Protein AF-A0A645EY05-F1 (afdb_monomer_lite)

Foldseek 3Di:
DQVVVLVVLLVVLCVVLVPVLVVLCVVVVDDDDDDDDDDDPDRDDSVVSNVVNNVVSVVVSVVVVVVVVPD

Organism: NCBI:txid1076179

Radius of gyration: 13.88 Å; chains: 1; bounding box: 40×20×34 Å

InterPro domains:
  IPR000100 Ribonuclease P [PF00825] (2-57)
  IPR014721 Small ribosomal subunit protein uS5 domain 2-type fold, subgroup [G3DSA:3.30.230.10] (1-61)
  IPR020568 Ribosomal protein uS5 domain 2-type superfamily [SSF54211] (2-60)

Structure (mmCIF, N/CA/C/O backbone):
data_AF-A0A645EY05-F1
#
_entry.id   AF-A0A645EY05-F1
#
loop_
_atom_site.group_PDB
_atom_site.id
_atom_site.type_symbol
_atom_site.label_atom_id
_atom_site.label_alt_id
_atom_site.label_comp_id
_atom_site.label_asym_id
_atom_site.label_entity_id
_atom_site.label_seq_id
_atom_site.pdbx_PDB_ins_code
_atom_site.Cartn_x
_atom_site.Cartn_y
_atom_site.Cartn_z
_atom_site.occupancy
_atom_site.B_iso_or_equiv
_atom_site.auth_seq_id
_atom_site.auth_comp_id
_atom_site.auth_asym_id
_atom_site.auth_atom_id
_atom_site.pdbx_PDB_model_num
ATOM 1 N N . MET A 1 1 ? 19.020 -9.662 -9.321 1.00 64.31 1 MET A N 1
ATOM 2 C CA . MET A 1 1 ? 19.038 -8.226 -8.937 1.00 64.31 1 MET A CA 1
ATOM 3 C C . MET A 1 1 ? 17.671 -7.531 -9.034 1.00 64.31 1 MET A C 1
ATOM 5 O O . MET A 1 1 ? 17.339 -6.779 -8.123 1.00 64.31 1 MET A O 1
ATOM 9 N N . GLN A 1 2 ? 16.859 -7.788 -10.067 1.00 72.31 2 GLN A N 1
ATOM 10 C CA . GLN A 1 2 ? 15.615 -7.042 -10.355 1.00 72.31 2 GLN A CA 1
ATOM 11 C C . GLN A 1 2 ? 14.510 -7.188 -9.287 1.00 72.31 2 GLN A C 1
ATOM 13 O O . GLN A 1 2 ? 13.976 -6.192 -8.803 1.00 72.31 2 GLN A O 1
ATOM 18 N N . ARG A 1 3 ? 14.249 -8.404 -8.778 1.00 77.81 3 ARG A N 1
ATOM 19 C CA . ARG A 1 3 ? 13.280 -8.623 -7.679 1.00 77.81 3 ARG A CA 1
ATOM 20 C C . ARG A 1 3 ? 13.600 -7.808 -6.416 1.00 77.81 3 ARG A C 1
ATOM 22 O O . ARG A 1 3 ? 12.695 -7.348 -5.720 1.00 77.81 3 ARG A O 1
ATOM 29 N N . ASN A 1 4 ? 14.886 -7.600 -6.122 1.00 85.94 4 ASN A N 1
ATOM 30 C CA . ASN A 1 4 ? 15.320 -6.811 -4.965 1.00 85.94 4 ASN A CA 1
ATOM 31 C C . ASN A 1 4 ? 15.078 -5.312 -5.177 1.00 85.94 4 ASN A C 1
ATOM 33 O O . ASN A 1 4 ? 14.737 -4.625 -4.217 1.00 85.94 4 ASN A O 1
ATOM 37 N N . LYS A 1 5 ? 15.208 -4.817 -6.416 1.00 88.12 5 LYS A N 1
ATOM 38 C CA . LYS A 1 5 ? 14.857 -3.441 -6.795 1.00 88.12 5 LYS A CA 1
ATOM 39 C C . LYS A 1 5 ? 13.369 -3.192 -6.560 1.00 88.12 5 LYS A C 1
ATOM 41 O O . LYS A 1 5 ? 13.044 -2.294 -5.795 1.00 88.12 5 LYS A O 1
ATOM 46 N N . ILE A 1 6 ? 12.488 -4.048 -7.079 1.00 89.88 6 ILE A N 1
ATOM 47 C CA . ILE A 1 6 ? 11.033 -3.918 -6.876 1.00 89.88 6 ILE A CA 1
ATOM 48 C C . ILE A 1 6 ? 10.662 -3.940 -5.390 1.00 89.88 6 ILE A C 1
ATOM 50 O O . ILE A 1 6 ? 9.942 -3.065 -4.918 1.00 89.88 6 ILE A O 1
ATOM 54 N N . LYS A 1 7 ? 11.224 -4.872 -4.609 1.00 89.31 7 LYS A N 1
ATOM 55 C CA . LYS A 1 7 ? 11.013 -4.899 -3.152 1.00 89.31 7 LYS A CA 1
ATOM 56 C C . LYS A 1 7 ? 11.463 -3.610 -2.457 1.00 89.31 7 LYS A C 1
ATOM 58 O O . LYS A 1 7 ? 10.824 -3.202 -1.492 1.00 89.31 7 LYS A O 1
ATOM 63 N N . ARG A 1 8 ? 12.559 -2.985 -2.909 1.00 91.94 8 ARG A N 1
ATOM 64 C CA . ARG A 1 8 ? 13.005 -1.681 -2.390 1.00 91.94 8 ARG A CA 1
ATOM 65 C C . ARG A 1 8 ? 12.018 -0.577 -2.759 1.00 91.94 8 ARG A C 1
ATOM 67 O O . ARG A 1 8 ? 11.590 0.132 -1.863 1.00 91.94 8 ARG A O 1
ATOM 74 N N . LEU A 1 9 ? 11.598 -0.494 -4.020 1.00 92.69 9 LEU A N 1
ATOM 75 C CA . LEU A 1 9 ? 10.646 0.523 -4.480 1.00 92.69 9 LEU A CA 1
ATOM 76 C C . LEU A 1 9 ? 9.310 0.443 -3.731 1.00 92.69 9 LEU A C 1
ATOM 78 O O . LEU A 1 9 ? 8.794 1.468 -3.303 1.00 92.69 9 LEU A O 1
ATOM 82 N N . ILE A 1 10 ? 8.792 -0.767 -3.498 1.00 92.75 10 ILE A N 1
ATOM 83 C CA . ILE A 1 10 ? 7.563 -0.975 -2.717 1.00 92.75 10 ILE A CA 1
ATOM 84 C C . ILE A 1 10 ? 7.735 -0.483 -1.278 1.00 92.75 10 ILE A C 1
ATOM 86 O O . ILE A 1 10 ? 6.855 0.196 -0.755 1.00 92.75 10 ILE A O 1
ATOM 90 N N . ARG A 1 11 ? 8.864 -0.803 -0.631 1.00 92.81 11 ARG A N 1
ATOM 91 C CA . ARG A 1 11 ? 9.136 -0.344 0.738 1.00 92.81 11 ARG A CA 1
ATOM 92 C C . ARG A 1 11 ? 9.271 1.169 0.824 1.00 92.81 11 ARG A C 1
ATOM 94 O O . ARG A 1 11 ? 8.742 1.741 1.766 1.00 92.81 11 ARG A O 1
ATOM 101 N N . GLU A 1 12 ? 9.929 1.801 -0.142 1.00 94.50 12 GLU A N 1
ATOM 102 C CA . GLU A 1 12 ? 10.059 3.261 -0.186 1.00 94.50 12 GLU A CA 1
ATOM 103 C C . GLU A 1 12 ? 8.712 3.941 -0.424 1.00 94.50 12 GLU A C 1
ATOM 105 O O . GLU A 1 12 ? 8.334 4.834 0.330 1.00 94.50 12 GLU A O 1
ATOM 110 N N . ALA A 1 13 ? 7.939 3.461 -1.400 1.00 94.38 13 ALA A N 1
ATOM 111 C CA . ALA A 1 13 ? 6.586 3.944 -1.642 1.00 94.38 13 ALA A CA 1
ATOM 112 C C . ALA A 1 13 ? 5.710 3.801 -0.388 1.00 94.38 13 ALA A C 1
ATOM 114 O O . ALA A 1 13 ? 5.014 4.741 -0.013 1.00 94.38 13 ALA A O 1
ATOM 115 N N . TYR A 1 14 ? 5.782 2.662 0.305 1.00 94.06 14 TYR A N 1
ATOM 116 C CA . TYR A 1 14 ? 5.070 2.473 1.567 1.00 94.06 14 TYR A CA 1
ATOM 117 C C . TYR A 1 14 ? 5.570 3.430 2.649 1.00 94.06 14 TYR A C 1
ATOM 119 O O . TYR A 1 14 ? 4.760 4.110 3.261 1.00 94.06 14 TYR A O 1
ATOM 127 N N . ARG A 1 15 ? 6.887 3.547 2.854 1.00 93.62 15 ARG A N 1
ATOM 128 C CA . ARG A 1 15 ? 7.494 4.425 3.867 1.00 93.62 15 ARG A CA 1
ATOM 129 C C . ARG A 1 15 ? 7.048 5.878 3.705 1.00 93.62 15 ARG A C 1
ATOM 131 O O . ARG A 1 15 ? 6.731 6.508 4.707 1.00 93.62 15 ARG A O 1
ATOM 138 N N . LEU A 1 16 ? 6.994 6.381 2.471 1.00 93.25 16 LEU A N 1
ATOM 139 C CA . LEU A 1 16 ? 6.568 7.751 2.171 1.00 93.25 16 LEU A CA 1
ATOM 140 C C . LEU A 1 16 ? 5.074 7.993 2.422 1.00 93.25 16 LEU A C 1
ATOM 142 O O . LEU A 1 16 ? 4.705 9.098 2.792 1.00 93.25 16 LEU A O 1
ATOM 146 N N . ASN A 1 17 ? 4.227 6.976 2.246 1.00 90.62 17 ASN A N 1
ATOM 147 C CA . ASN A 1 17 ? 2.772 7.091 2.415 1.00 90.62 17 ASN A CA 1
ATOM 148 C C . ASN A 1 17 ? 2.274 6.513 3.761 1.00 90.62 17 ASN A C 1
ATOM 150 O O . ASN A 1 17 ? 1.072 6.475 4.015 1.00 90.62 17 ASN A O 1
ATOM 154 N N . LYS A 1 18 ? 3.178 6.021 4.622 1.00 91.12 18 LYS A N 1
ATOM 155 C CA . LYS A 1 18 ? 2.837 5.317 5.869 1.00 91.12 18 LYS A CA 1
ATOM 156 C C . LYS A 1 18 ? 2.288 6.257 6.937 1.00 91.12 18 LYS A C 1
ATOM 158 O O . LYS A 1 18 ? 1.394 5.845 7.666 1.00 91.12 18 LYS A O 1
ATOM 163 N N . SER A 1 19 ? 2.851 7.455 7.085 1.00 89.81 19 SER A N 1
ATOM 164 C CA . SER A 1 19 ? 2.553 8.342 8.218 1.00 89.81 19 SER A CA 1
ATOM 165 C C . SER A 1 19 ? 1.060 8.650 8.316 1.00 89.81 19 SER A C 1
ATOM 167 O O . SER A 1 19 ? 0.445 8.331 9.330 1.00 89.81 19 SER A O 1
ATOM 169 N N . ASP A 1 20 ? 0.470 9.141 7.226 1.00 88.06 20 ASP A N 1
ATOM 170 C CA . ASP A 1 20 ? -0.952 9.495 7.163 1.00 88.06 20 ASP A CA 1
ATOM 171 C C . ASP A 1 20 ? -1.846 8.271 7.390 1.00 88.06 20 ASP A C 1
ATOM 173 O O . ASP A 1 20 ? -2.842 8.327 8.110 1.00 88.06 20 ASP A O 1
ATOM 177 N N . PHE A 1 21 ? -1.449 7.125 6.830 1.00 90.44 21 PHE A N 1
ATOM 178 C CA . PHE A 1 21 ? -2.163 5.867 7.012 1.00 90.44 21 PHE A CA 1
ATOM 179 C C . PHE A 1 21 ? -2.160 5.399 8.475 1.00 90.44 21 PHE A C 1
ATOM 181 O O . PHE A 1 21 ? -3.194 4.980 8.986 1.00 90.44 21 PHE A O 1
ATOM 188 N N . ILE A 1 22 ? -1.019 5.476 9.166 1.00 89.94 22 ILE A N 1
ATOM 189 C CA . ILE A 1 22 ? -0.903 5.048 10.567 1.00 89.94 22 ILE A CA 1
ATOM 190 C C . ILE A 1 22 ? -1.681 5.973 11.495 1.00 89.94 22 ILE A C 1
ATOM 192 O O . ILE A 1 22 ? -2.330 5.471 12.407 1.00 89.94 22 ILE A O 1
ATOM 196 N N . VAL A 1 23 ? -1.659 7.287 11.259 1.00 90.38 23 VAL A N 1
ATOM 197 C CA . VAL A 1 23 ? -2.477 8.237 12.029 1.00 90.38 23 VAL A CA 1
ATOM 198 C C . VAL A 1 23 ? -3.955 7.858 11.916 1.00 90.38 23 VAL A C 1
ATOM 200 O O . VAL A 1 23 ? -4.593 7.597 12.933 1.00 90.38 23 VAL A O 1
ATOM 203 N N . ALA A 1 24 ? -4.458 7.676 10.692 1.00 89.44 24 ALA A N 1
ATOM 204 C CA . ALA A 1 24 ? -5.861 7.342 10.452 1.00 89.44 24 ALA A CA 1
ATOM 205 C C . ALA A 1 24 ? -6.281 5.955 10.987 1.00 89.44 24 ALA A C 1
ATOM 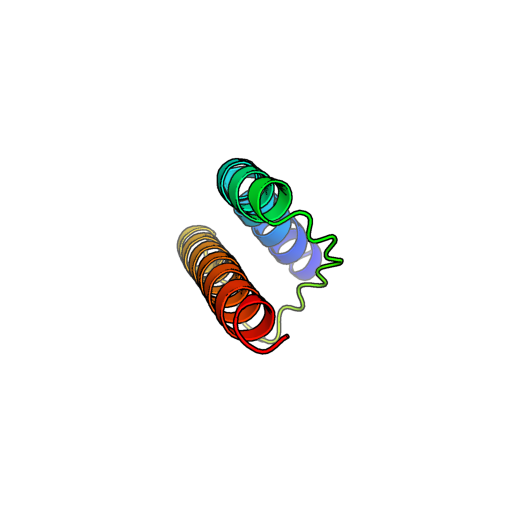207 O O . ALA A 1 24 ? -7.448 5.733 11.302 1.00 89.44 24 ALA A O 1
ATOM 208 N N . ILE A 1 25 ? -5.355 4.995 11.073 1.00 89.75 25 ILE A N 1
ATOM 209 C CA . ILE A 1 25 ? -5.605 3.668 11.662 1.00 89.75 25 ILE A CA 1
ATOM 210 C C . ILE A 1 25 ? -5.565 3.716 13.197 1.00 89.75 25 ILE A C 1
ATOM 212 O O . ILE A 1 25 ? -6.394 3.077 13.848 1.00 89.75 25 ILE A O 1
ATOM 216 N N . ASN A 1 26 ? -4.646 4.495 13.774 1.00 88.31 26 ASN A N 1
ATOM 217 C CA . ASN A 1 26 ? -4.528 4.671 15.221 1.00 88.31 26 ASN A CA 1
ATOM 218 C C . ASN A 1 26 ? -5.742 5.395 15.809 1.00 88.31 26 ASN A C 1
ATOM 220 O O . ASN A 1 26 ? -6.218 4.990 16.864 1.00 88.31 26 ASN A O 1
ATOM 224 N N . GLU A 1 27 ? -6.278 6.402 15.112 1.00 89.06 27 GLU A N 1
ATOM 225 C CA . GLU A 1 27 ? -7.535 7.073 15.484 1.00 89.06 27 GLU A CA 1
ATOM 226 C C . GLU A 1 27 ? -8.718 6.099 15.573 1.00 89.06 27 GLU A C 1
ATOM 228 O O . GLU A 1 27 ? -9.658 6.322 16.329 1.00 89.06 27 GLU A O 1
ATOM 233 N N . LYS A 1 28 ? -8.658 4.986 14.835 1.00 86.62 28 LYS A N 1
ATOM 234 C CA . LYS A 1 28 ? -9.674 3.926 14.851 1.00 86.62 28 LYS A CA 1
ATOM 235 C C . LYS A 1 28 ? -9.363 2.802 15.842 1.00 86.62 28 LYS A C 1
ATOM 237 O O . LYS A 1 28 ? -10.128 1.848 15.920 1.00 86.62 28 LYS A O 1
ATOM 242 N N . HIS A 1 29 ? -8.240 2.867 16.562 1.00 86.88 29 HIS A N 1
ATOM 243 C CA . HIS A 1 29 ? -7.752 1.810 17.458 1.00 86.88 29 HIS A CA 1
ATOM 244 C C . HIS A 1 29 ? -7.598 0.429 16.788 1.00 86.88 29 HIS A C 1
ATOM 246 O O . HIS A 1 29 ? -7.739 -0.612 17.432 1.00 86.88 29 HIS A O 1
ATOM 252 N N . ILE A 1 30 ? -7.284 0.402 15.489 1.00 86.44 30 ILE A N 1
ATOM 253 C CA . ILE A 1 30 ? -7.119 -0.839 14.721 1.00 86.44 30 ILE A CA 1
ATOM 254 C C . ILE A 1 30 ? -5.633 -1.197 14.635 1.00 86.44 30 ILE A C 1
ATOM 256 O O . ILE A 1 30 ? -4.789 -0.353 14.358 1.00 86.44 30 ILE A O 1
ATOM 260 N N . SER A 1 31 ? -5.304 -2.475 14.820 1.00 86.62 31 SER A N 1
ATOM 261 C CA . SER A 1 31 ? -3.965 -3.014 14.548 1.00 86.62 31 SER A CA 1
ATOM 262 C C . SER A 1 31 ? -3.995 -3.865 13.282 1.00 86.62 31 SER A C 1
ATOM 264 O O . SER A 1 31 ? -4.840 -4.749 13.154 1.00 86.62 31 SER A O 1
ATOM 266 N N . LEU A 1 32 ? -3.078 -3.613 12.342 1.00 86.06 32 LEU A N 1
ATOM 267 C CA . LEU A 1 32 ? -3.046 -4.300 11.049 1.00 86.06 32 LEU A CA 1
ATOM 268 C C . LEU A 1 32 ? -1.635 -4.769 10.682 1.00 86.06 32 LEU A C 1
ATOM 270 O O . LEU A 1 32 ? -0.674 -4.000 10.716 1.00 86.06 32 LEU A O 1
ATOM 274 N N . HIS A 1 33 ? -1.536 -6.020 10.234 1.00 89.31 33 HIS A N 1
ATOM 275 C CA . HIS A 1 33 ? -0.353 -6.552 9.565 1.00 89.31 33 HIS A CA 1
ATOM 276 C C . HIS A 1 33 ? -0.587 -6.563 8.050 1.00 89.31 33 HIS A C 1
ATOM 278 O O . HIS A 1 33 ? -1.555 -7.154 7.578 1.00 89.31 33 HIS A O 1
ATOM 284 N N . ILE A 1 34 ? 0.297 -5.918 7.281 1.00 88.31 34 ILE A N 1
ATOM 285 C CA . ILE A 1 34 ? 0.191 -5.827 5.815 1.00 88.31 34 ILE A CA 1
ATOM 286 C C . ILE A 1 34 ? 1.346 -6.592 5.165 1.00 88.31 34 ILE A C 1
ATOM 288 O O . ILE A 1 34 ? 2.516 -6.315 5.433 1.00 88.31 34 ILE A O 1
ATOM 292 N N . ALA A 1 35 ? 1.016 -7.500 4.246 1.00 90.81 35 ALA A N 1
ATOM 293 C CA . ALA A 1 35 ? 1.965 -8.131 3.335 1.00 90.81 35 ALA A CA 1
ATOM 294 C C . ALA A 1 35 ? 1.690 -7.665 1.896 1.00 90.81 35 ALA A C 1
ATOM 296 O O . ALA A 1 35 ? 0.569 -7.781 1.409 1.00 90.81 35 ALA A O 1
ATOM 297 N N . ILE A 1 36 ? 2.712 -7.140 1.211 1.00 88.62 36 ILE A N 1
ATOM 298 C CA . ILE A 1 36 ? 2.610 -6.683 -0.184 1.00 88.6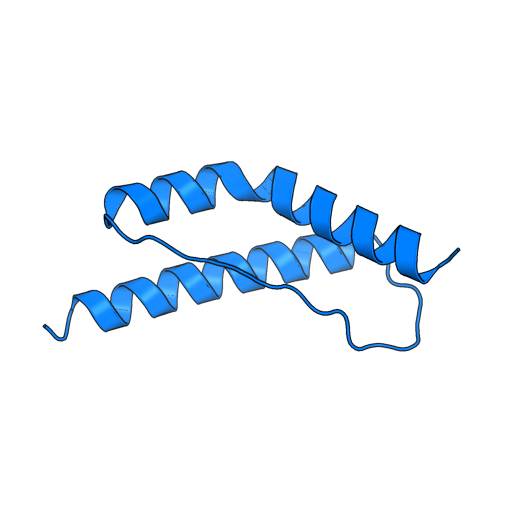2 36 ILE A CA 1
ATOM 299 C C . ILE A 1 36 ? 3.397 -7.636 -1.085 1.00 88.62 36 ILE A C 1
ATOM 301 O O . ILE A 1 36 ? 4.614 -7.784 -0.932 1.00 88.62 36 ILE A O 1
ATOM 305 N N . THR A 1 37 ? 2.710 -8.230 -2.061 1.00 90.38 37 THR A N 1
ATOM 306 C CA . THR A 1 37 ? 3.298 -9.129 -3.062 1.00 90.38 37 THR A CA 1
ATOM 307 C C . THR A 1 37 ? 3.179 -8.514 -4.450 1.00 90.38 37 THR A C 1
ATOM 309 O O . THR A 1 37 ? 2.106 -8.079 -4.856 1.00 90.38 37 THR A O 1
ATOM 312 N N . TYR A 1 38 ? 4.288 -8.485 -5.186 1.00 88.31 38 TYR A N 1
ATOM 313 C CA . TYR A 1 38 ? 4.319 -8.026 -6.572 1.00 88.31 38 TYR A CA 1
ATOM 314 C C . TYR A 1 38 ? 4.159 -9.214 -7.519 1.00 88.31 38 TYR A C 1
ATOM 316 O O . TYR A 1 38 ? 4.980 -10.131 -7.481 1.00 88.31 38 TYR A O 1
ATOM 324 N N . VAL A 1 39 ? 3.117 -9.177 -8.349 1.00 86.88 39 VAL A N 1
ATOM 325 C CA . VAL A 1 39 ? 2.784 -10.215 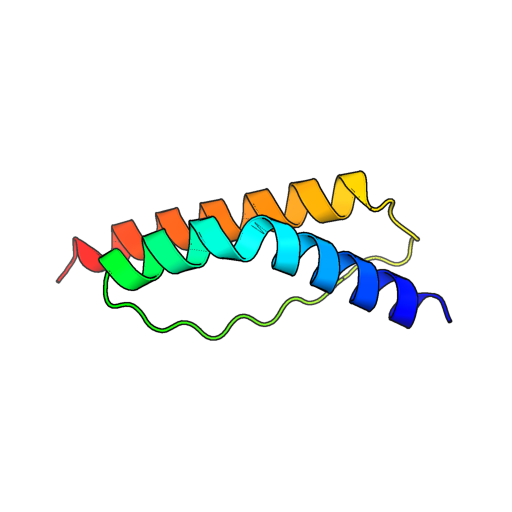-9.332 1.00 86.88 39 VAL A CA 1
ATOM 326 C C . VAL A 1 39 ? 2.790 -9.573 -10.719 1.00 86.88 39 VAL A C 1
ATOM 328 O O . VAL A 1 39 ? 1.754 -9.163 -11.230 1.00 86.88 39 VAL A O 1
ATOM 331 N N . ALA A 1 40 ? 3.980 -9.390 -11.286 1.00 83.88 40 ALA A N 1
ATOM 332 C CA . ALA A 1 40 ? 4.166 -9.038 -12.689 1.00 83.88 40 ALA A CA 1
ATOM 333 C C . ALA A 1 40 ? 5.589 -9.397 -13.127 1.00 83.88 40 ALA A C 1
ATOM 335 O O . ALA A 1 40 ? 6.531 -9.320 -12.334 1.00 83.88 40 ALA A O 1
ATOM 336 N N . ASP A 1 41 ? 5.739 -9.722 -14.408 1.00 76.81 41 ASP A N 1
ATOM 337 C CA . ASP A 1 41 ? 7.016 -10.168 -14.979 1.00 76.81 41 ASP A CA 1
ATOM 338 C C . ASP A 1 41 ? 7.871 -9.015 -15.525 1.00 76.81 41 ASP A C 1
ATOM 340 O O . ASP A 1 41 ? 8.991 -9.223 -15.987 1.00 76.81 41 ASP A O 1
ATOM 344 N N . LYS A 1 42 ? 7.358 -7.779 -15.473 1.00 78.19 42 LYS A N 1
ATOM 345 C CA . LYS A 1 42 ? 8.019 -6.588 -16.024 1.00 78.19 42 LYS A CA 1
ATOM 346 C C . LYS A 1 42 ? 8.570 -5.688 -14.920 1.00 78.19 42 LYS A C 1
ATOM 348 O O . LYS A 1 42 ? 7.968 -5.573 -13.848 1.00 78.19 42 LYS A O 1
ATOM 353 N N . GLU A 1 43 ? 9.702 -5.031 -15.190 1.00 73.44 43 GLU A N 1
ATOM 354 C CA . GLU A 1 43 ? 10.132 -3.891 -14.377 1.00 73.44 43 GLU A CA 1
ATOM 355 C C . GLU A 1 43 ? 9.102 -2.765 -14.508 1.00 73.44 43 GLU A C 1
ATOM 357 O O . GLU A 1 43 ? 8.605 -2.479 -15.594 1.00 73.44 43 GLU A O 1
ATOM 362 N N . THR A 1 44 ? 8.775 -2.162 -13.371 1.00 82.19 44 THR A N 1
ATOM 363 C CA . THR A 1 44 ? 7.822 -1.063 -13.261 1.00 82.19 44 THR A CA 1
ATOM 364 C C . THR A 1 44 ? 8.519 0.116 -12.600 1.00 82.19 44 THR A C 1
ATOM 366 O O . THR A 1 44 ? 9.300 -0.071 -11.659 1.00 82.19 44 THR A O 1
ATOM 369 N N . ASP A 1 45 ? 8.209 1.321 -13.065 1.00 86.44 45 ASP A N 1
ATOM 370 C CA . ASP A 1 45 ? 8.769 2.547 -12.516 1.00 86.44 45 ASP A CA 1
ATOM 371 C C . ASP A 1 45 ? 8.242 2.862 -11.117 1.00 86.44 45 ASP A C 1
ATOM 373 O O . ASP A 1 45 ? 7.137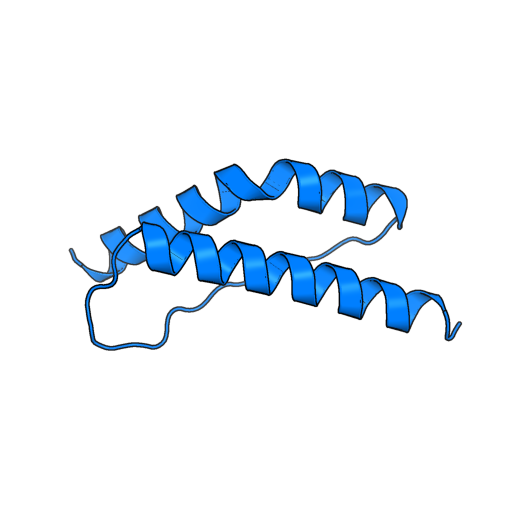 2.482 -10.715 1.00 86.44 45 ASP A O 1
ATOM 377 N N . PHE A 1 46 ? 9.052 3.605 -10.365 1.00 88.19 46 PHE A N 1
ATOM 378 C CA . PHE A 1 46 ? 8.718 4.006 -9.004 1.00 88.19 46 PHE A CA 1
ATOM 379 C C . PHE A 1 46 ? 7.384 4.753 -8.925 1.00 88.19 46 PHE A C 1
ATOM 381 O O . PHE A 1 46 ? 6.598 4.471 -8.026 1.00 88.19 46 PHE A O 1
ATOM 388 N N . THR A 1 47 ? 7.100 5.635 -9.887 1.00 91.31 47 THR A N 1
ATOM 389 C CA . THR A 1 47 ? 5.853 6.408 -9.951 1.00 91.31 47 THR A CA 1
ATOM 390 C C . THR A 1 47 ? 4.628 5.499 -9.928 1.00 91.31 47 THR A C 1
ATOM 392 O O . THR A 1 47 ? 3.736 5.688 -9.102 1.00 91.31 47 THR A O 1
ATOM 395 N N . LEU A 1 48 ? 4.623 4.441 -10.747 1.00 91.62 48 LEU A N 1
ATOM 396 C CA . LEU A 1 48 ? 3.502 3.505 -10.787 1.00 91.62 48 LEU A CA 1
ATOM 397 C C . LEU A 1 48 ? 3.397 2.703 -9.482 1.00 91.62 48 LEU A C 1
ATOM 399 O O . LEU A 1 48 ? 2.297 2.501 -8.969 1.00 91.62 48 LEU A O 1
ATOM 403 N N . ILE A 1 49 ? 4.523 2.277 -8.898 1.00 92.50 49 ILE A N 1
ATOM 404 C CA . ILE A 1 49 ? 4.516 1.599 -7.589 1.00 92.50 49 ILE A CA 1
ATOM 405 C C . ILE A 1 49 ? 3.956 2.522 -6.501 1.00 92.50 49 ILE A C 1
ATOM 407 O O . ILE A 1 49 ? 3.124 2.086 -5.706 1.00 92.50 49 ILE A O 1
ATOM 411 N N . GLN A 1 50 ? 4.369 3.788 -6.477 1.00 93.31 50 GLN A N 1
ATOM 412 C CA . GLN A 1 50 ? 3.900 4.776 -5.512 1.00 93.31 50 GLN A CA 1
ATOM 413 C C . GLN A 1 50 ? 2.392 5.000 -5.629 1.00 93.31 50 GLN A C 1
ATOM 415 O O . GLN A 1 50 ? 1.687 4.951 -4.620 1.00 93.31 50 GLN A O 1
ATOM 420 N N . GLU A 1 51 ? 1.881 5.177 -6.847 1.00 94.25 51 GLU A N 1
ATOM 421 C CA . GLU A 1 51 ? 0.445 5.323 -7.090 1.00 94.25 51 GLU A CA 1
ATOM 422 C C . GLU A 1 51 ? -0.345 4.106 -6.604 1.00 94.25 51 GLU A C 1
ATOM 424 O O . GLU A 1 51 ? -1.362 4.254 -5.919 1.00 94.25 51 GLU A O 1
ATOM 429 N N . LYS A 1 52 ? 0.134 2.892 -6.907 1.00 93.62 52 LYS A N 1
ATOM 430 C CA . LYS A 1 52 ? -0.531 1.655 -6.480 1.00 93.62 52 LYS A CA 1
ATOM 431 C C . LYS A 1 52 ? -0.496 1.479 -4.968 1.00 93.62 52 LYS A C 1
ATOM 433 O O . LYS A 1 52 ? -1.510 1.089 -4.397 1.00 93.62 52 LYS A O 1
ATOM 438 N N . VAL A 1 53 ? 0.617 1.794 -4.308 1.00 94.25 53 VAL A N 1
ATOM 439 C CA . VAL A 1 53 ? 0.709 1.738 -2.842 1.00 94.25 53 VAL A CA 1
ATOM 440 C C . VAL A 1 53 ? -0.271 2.719 -2.203 1.00 94.25 53 VAL A C 1
ATOM 442 O O . VAL A 1 53 ? -1.034 2.311 -1.331 1.00 94.25 53 VAL A O 1
ATOM 445 N N . ARG A 1 54 ? -0.332 3.970 -2.675 1.00 94.00 54 ARG A N 1
ATOM 446 C CA . ARG A 1 54 ? -1.297 4.960 -2.171 1.00 94.00 54 ARG A CA 1
ATOM 447 C C . ARG A 1 54 ? -2.740 4.476 -2.333 1.00 94.00 54 ARG A C 1
ATOM 449 O O . ARG A 1 54 ? -3.532 4.571 -1.398 1.00 94.00 54 ARG A O 1
ATOM 456 N N . LEU A 1 55 ? -3.064 3.904 -3.494 1.00 94.38 55 LEU A N 1
ATOM 457 C CA . LEU A 1 55 ? -4.383 3.328 -3.758 1.00 94.38 55 LEU A CA 1
ATOM 458 C C . LEU A 1 55 ? -4.711 2.169 -2.804 1.00 94.38 55 LEU A C 1
ATOM 460 O O . LEU A 1 55 ? -5.822 2.110 -2.287 1.00 94.38 55 LEU A O 1
ATOM 464 N N . ILE A 1 56 ? -3.766 1.257 -2.558 1.00 94.00 56 ILE A N 1
ATOM 465 C CA . ILE A 1 56 ? -3.956 0.125 -1.639 1.00 94.00 56 ILE A CA 1
ATOM 466 C C . ILE A 1 56 ? -4.221 0.625 -0.215 1.00 94.00 56 ILE A C 1
ATOM 468 O O . ILE A 1 56 ? -5.180 0.177 0.407 1.00 94.00 56 ILE A O 1
ATOM 472 N N . LEU A 1 57 ? -3.423 1.572 0.288 1.00 93.06 57 LEU A N 1
ATOM 473 C CA . LEU A 1 57 ? -3.597 2.121 1.639 1.00 93.06 57 LEU A CA 1
ATOM 474 C C . LEU A 1 57 ? -4.941 2.836 1.799 1.00 93.06 57 LEU A C 1
ATOM 476 O O . LEU A 1 57 ? -5.633 2.621 2.790 1.00 93.06 57 LEU A O 1
ATOM 480 N N . SER A 1 58 ? -5.345 3.620 0.796 1.00 92.38 58 SER A N 1
ATOM 481 C CA . SER A 1 58 ? -6.658 4.269 0.778 1.00 92.38 58 SER A CA 1
ATOM 482 C C . SER A 1 58 ? -7.797 3.244 0.806 1.00 92.38 58 SER A C 1
ATOM 484 O O . SER A 1 58 ? -8.708 3.364 1.621 1.00 92.38 58 SER A O 1
ATOM 486 N N . LYS A 1 59 ? -7.715 2.181 -0.006 1.00 92.81 59 LYS A N 1
ATOM 487 C CA . LYS A 1 59 ? -8.718 1.105 -0.008 1.00 92.81 59 LYS A CA 1
ATOM 488 C C . LYS A 1 59 ? -8.802 0.375 1.328 1.00 92.81 59 LYS A C 1
ATOM 490 O O . LYS A 1 59 ? -9.903 0.100 1.790 1.00 92.81 59 LYS A O 1
ATOM 495 N N . ILE A 1 60 ? -7.661 0.084 1.954 1.00 91.81 60 ILE A N 1
ATOM 496 C CA . ILE A 1 60 ? -7.628 -0.528 3.286 1.00 91.81 60 ILE A CA 1
ATOM 497 C C . ILE A 1 60 ? -8.311 0.393 4.299 1.00 91.81 60 ILE A C 1
ATOM 499 O O . ILE A 1 60 ? -9.129 -0.078 5.079 1.00 91.81 60 ILE A O 1
ATOM 503 N N . LEU A 1 61 ? -8.025 1.698 4.268 1.00 89.44 61 LEU A N 1
ATOM 504 C CA . LEU A 1 61 ? -8.621 2.658 5.196 1.00 89.44 61 LEU A CA 1
ATOM 505 C C . LEU A 1 61 ? -10.147 2.754 5.055 1.00 89.44 61 LEU A C 1
ATOM 507 O O . LEU A 1 61 ? -10.839 2.901 6.060 1.00 89.44 61 LEU A O 1
ATOM 511 N N . VAL A 1 62 ? -10.665 2.676 3.827 1.00 89.56 62 VAL A N 1
ATOM 512 C CA . VAL A 1 62 ? -12.113 2.635 3.566 1.00 89.56 62 VAL A CA 1
ATOM 513 C C . VAL A 1 62 ? -12.709 1.327 4.086 1.00 89.56 62 VAL A C 1
ATOM 515 O O . VAL A 1 62 ? -13.652 1.361 4.873 1.00 89.56 62 VAL A O 1
ATOM 518 N N . ALA A 1 63 ? -12.104 0.186 3.745 1.00 87.81 63 ALA A N 1
ATOM 519 C CA . ALA A 1 63 ? -12.578 -1.129 4.174 1.00 87.81 63 ALA A CA 1
ATOM 520 C C . ALA A 1 63 ? -12.554 -1.309 5.705 1.00 87.81 63 ALA A C 1
ATOM 522 O O . ALA A 1 63 ? -13.395 -2.013 6.264 1.00 87.81 63 ALA A O 1
ATOM 523 N N . THR A 1 64 ? -11.615 -0.670 6.413 1.00 85.00 64 THR A N 1
ATOM 524 C CA . THR A 1 64 ? -11.608 -0.690 7.883 1.00 85.00 64 THR A CA 1
ATOM 525 C C . THR A 1 64 ? -12.695 0.190 8.501 1.00 85.00 64 THR A C 1
ATOM 527 O O . THR A 1 64 ? -13.159 -0.124 9.593 1.00 85.00 64 THR A O 1
ATOM 530 N N . THR A 1 65 ? -13.148 1.247 7.816 1.00 77.31 65 THR A N 1
ATOM 531 C CA . THR A 1 65 ? -14.290 2.067 8.264 1.00 77.31 65 THR A CA 1
ATOM 532 C C . THR A 1 65 ? -15.596 1.281 8.212 1.00 77.31 65 THR A C 1
ATOM 534 O O . THR A 1 65 ? -16.341 1.270 9.187 1.00 77.31 65 THR A O 1
ATOM 537 N N . GLU A 1 66 ? -15.862 0.596 7.097 1.00 72.50 66 GLU A N 1
ATOM 538 C CA . GLU A 1 66 ? -17.123 -0.129 6.875 1.00 72.50 66 GLU A CA 1
ATOM 539 C C . GLU A 1 66 ? -17.343 -1.238 7.914 1.00 72.50 66 GLU A C 1
ATOM 541 O O . GLU A 1 66 ? -18.455 -1.438 8.395 1.00 72.50 66 GLU A O 1
ATOM 546 N N . ASN A 1 67 ? -16.269 -1.913 8.330 1.00 62.16 67 ASN A N 1
ATOM 547 C CA . ASN A 1 67 ? -16.349 -2.967 9.339 1.00 62.16 67 ASN A CA 1
ATOM 548 C C . ASN A 1 67 ? -16.553 -2.438 10.772 1.00 62.16 67 ASN A C 1
ATOM 550 O O . ASN A 1 67 ? -17.112 -3.155 11.597 1.00 62.16 67 ASN A O 1
ATOM 554 N N . HIS A 1 68 ? -16.143 -1.201 11.084 1.00 56.81 68 HIS A N 1
ATOM 555 C CA . HIS A 1 68 ? -16.356 -0.608 12.414 1.00 56.81 68 HIS A CA 1
ATOM 556 C C . HIS A 1 68 ? -17.811 -0.150 12.628 1.00 56.81 68 HIS A C 1
ATOM 558 O O . HIS A 1 68 ? -18.258 -0.044 13.764 1.00 56.81 68 HIS A O 1
ATOM 564 N N . MET A 1 69 ? -18.570 0.116 11.560 1.00 56.56 69 MET A N 1
ATOM 565 C CA 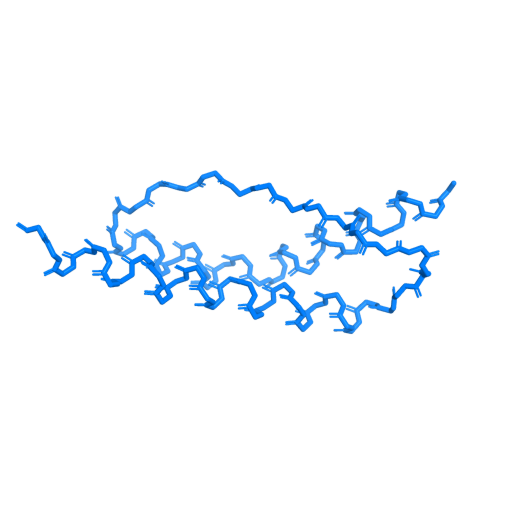. MET A 1 69 ? -19.973 0.550 11.659 1.00 56.56 69 MET A CA 1
ATOM 566 C C . MET A 1 69 ? -20.977 -0.599 11.834 1.00 56.56 69 MET A C 1
ATOM 568 O O . MET A 1 69 ? -22.157 -0.339 12.047 1.00 56.56 69 MET A O 1
ATOM 572 N N . ASN A 1 70 ? -20.531 -1.853 11.728 1.00 51.06 70 ASN A N 1
ATOM 573 C CA . ASN A 1 70 ? -21.400 -3.034 11.725 1.00 51.06 70 ASN A CA 1
ATOM 574 C C . ASN A 1 70 ? -21.313 -3.866 13.020 1.00 51.06 70 ASN A C 1
ATOM 576 O O . ASN A 1 70 ? -21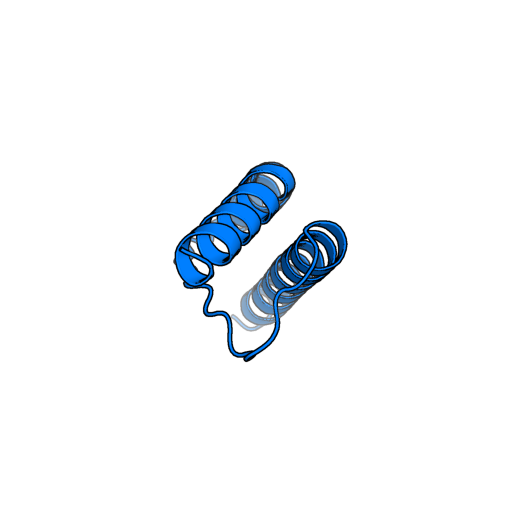.655 -5.049 13.020 1.00 51.06 70 ASN A O 1
ATOM 580 N N . LYS A 1 71 ? -20.824 -3.267 14.110 1.00 44.16 71 LYS A N 1
ATOM 581 C CA . LYS A 1 71 ? -20.724 -3.883 15.436 1.00 44.16 71 LYS A CA 1
ATOM 582 C C . LYS A 1 71 ? -21.366 -2.981 16.479 1.00 44.16 71 LYS A C 1
ATOM 584 O O . LYS A 1 71 ? -22.014 -3.546 17.385 1.00 44.16 71 LYS A O 1
#

pLDDT: mean 85.84, std 10.66, range [44.16, 94.5]

Sequence (71 aa):
MQRNKIKRLIREAYRLNKSDFIVAINEKHISLHIAITYVADKETDFTLIQEKVRLILSKILVATTENHMNK

Secondary structure (DSSP, 8-state):
-HHHHHHHHHHHHHHHHHHHHHHHHHTTT-----------SS---HHHHHHHHHHHHHHHHHHHHHHHTT-